Protein AF-A0A1S6GLH8-F1 (afdb_monomer)

Foldseek 3Di:
DDDDPPDPDVQWDQDPPPRDTGDNPDQADPPPRHGDDPPDPPDPPPPDDDPPPQPVQWDADPVRDIDDNPDQAGPVPRHGD

Mean predicted aligned error: 15.2 Å

Sequence (81 aa):
GQLLRMNKKPGDWNCESCKYLNFSRREMCQRCGDPRPASTYTPPGSGSGRVISVLRGDWYCTCGYHNFASRANCLKCGASK

Secondary structure (DSSP, 8-state):
---------TT-EE-TTT--EE-TT-SB-TTT-PBPPGGG---TT--S-----S-TT-EE-TTS-EE-TT-SB-TTT--B-

Organism: NCBI:txid110284

Structure (mmCIF, N/CA/C/O backbone):
data_AF-A0A1S6GLH8-F1
#
_entry.id   AF-A0A1S6GLH8-F1
#
loop_
_atom_site.group_PDB
_atom_site.id
_atom_site.type_symbol
_atom_site.label_atom_id
_atom_site.label_alt_id
_atom_site.label_comp_id
_atom_site.label_asym_id
_atom_site.label_entity_id
_atom_site.label_seq_id
_atom_site.pdbx_PDB_ins_code
_atom_site.Cartn_x
_atom_site.Cartn_y
_atom_site.Cartn_z
_atom_site.occupancy
_atom_site.B_iso_or_equiv
_atom_site.auth_seq_id
_atom_site.auth_comp_id
_atom_site.auth_asym_id
_atom_site.auth_atom_id
_atom_site.pdbx_PDB_model_num
ATOM 1 N N . GLY A 1 1 ? -2.303 20.193 33.989 1.00 41.78 1 GLY A N 1
ATOM 2 C CA . GLY A 1 1 ? -2.477 18.739 33.847 1.00 41.78 1 GLY A CA 1
ATOM 3 C C . GLY A 1 1 ? -2.217 18.338 32.414 1.00 41.78 1 GLY A C 1
ATOM 4 O O . GLY A 1 1 ? -2.728 19.009 31.534 1.00 41.78 1 GLY A O 1
ATOM 5 N N . GLN A 1 2 ? -1.383 17.323 32.192 1.00 43.97 2 GLN A N 1
ATOM 6 C CA . GLN A 1 2 ? -1.715 16.085 31.470 1.00 43.97 2 GLN A CA 1
ATOM 7 C C . GLN A 1 2 ? -0.403 15.342 31.182 1.00 43.97 2 GLN A C 1
ATOM 9 O O . GLN A 1 2 ? 0.408 15.732 30.346 1.00 43.97 2 GLN A O 1
ATOM 14 N N . LEU A 1 3 ? -0.187 14.298 31.977 1.00 50.28 3 LEU A N 1
ATOM 15 C CA . LEU A 1 3 ? 0.866 13.306 31.830 1.00 50.28 3 LEU A CA 1
ATOM 16 C C . LEU A 1 3 ? 0.627 12.458 30.570 1.00 50.28 3 LEU A C 1
ATOM 18 O O . LEU A 1 3 ? -0.508 12.313 30.121 1.00 50.28 3 LEU A O 1
ATOM 22 N N . LEU A 1 4 ? 1.707 11.810 30.117 1.00 47.41 4 LEU A N 1
ATOM 23 C CA . LEU A 1 4 ? 1.767 10.706 29.147 1.00 47.41 4 LEU A CA 1
ATOM 24 C C . LEU A 1 4 ? 1.900 11.088 27.661 1.00 47.41 4 LEU A C 1
ATOM 26 O O . LEU A 1 4 ? 1.154 10.616 26.808 1.00 47.41 4 LEU A O 1
ATOM 30 N N . ARG A 1 5 ? 2.994 11.772 27.295 1.00 52.62 5 ARG A N 1
ATOM 31 C CA . ARG A 1 5 ? 3.678 11.403 26.039 1.00 52.62 5 ARG A CA 1
ATOM 32 C C . ARG A 1 5 ? 4.371 10.056 26.262 1.00 52.62 5 ARG A C 1
ATOM 34 O O . ARG A 1 5 ? 5.577 9.994 26.468 1.00 52.62 5 ARG A O 1
ATOM 41 N N . MET A 1 6 ? 3.592 8.975 26.287 1.00 55.97 6 MET A N 1
ATOM 42 C CA . MET A 1 6 ? 4.127 7.617 26.219 1.00 55.97 6 MET A CA 1
ATOM 43 C C . MET 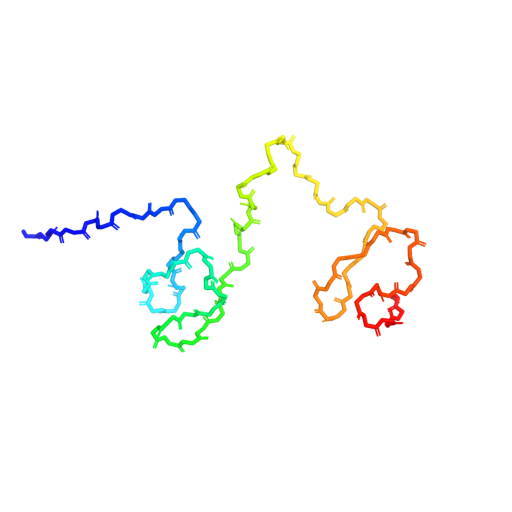A 1 6 ? 4.871 7.471 24.890 1.00 55.97 6 MET A C 1
ATOM 45 O O . MET A 1 6 ? 4.248 7.358 23.842 1.00 55.97 6 MET A O 1
ATOM 49 N N . ASN A 1 7 ? 6.200 7.576 24.961 1.00 66.94 7 ASN A N 1
ATOM 50 C CA . ASN A 1 7 ? 7.215 7.051 24.045 1.00 66.94 7 ASN A CA 1
ATOM 51 C C . ASN A 1 7 ? 6.712 6.681 22.642 1.00 66.94 7 ASN A C 1
ATOM 53 O O . ASN A 1 7 ? 6.697 5.503 22.288 1.00 66.94 7 ASN A O 1
ATOM 57 N N . LYS A 1 8 ? 6.329 7.676 21.831 1.00 68.94 8 LYS A N 1
ATOM 58 C CA . LYS A 1 8 ? 6.090 7.453 20.403 1.00 68.94 8 LYS A CA 1
ATOM 59 C C . LYS A 1 8 ? 7.393 6.928 19.802 1.00 68.94 8 LYS A C 1
ATOM 61 O O . LYS A 1 8 ? 8.375 7.671 19.740 1.00 68.94 8 LYS A O 1
ATOM 66 N N . LYS A 1 9 ? 7.426 5.657 19.401 1.00 79.12 9 LYS A N 1
ATOM 67 C CA . LYS A 1 9 ? 8.614 5.076 18.776 1.00 79.12 9 LYS A CA 1
ATOM 68 C C . LYS A 1 9 ? 8.706 5.553 17.325 1.00 79.12 9 LYS A C 1
ATOM 70 O O . LYS A 1 9 ? 7.676 5.849 16.707 1.00 79.12 9 LYS A O 1
ATOM 75 N N . PRO A 1 10 ? 9.918 5.626 16.750 1.00 76.62 10 PRO A N 1
ATOM 76 C CA . PRO A 1 10 ? 10.072 5.814 15.315 1.00 76.62 10 PRO A CA 1
ATOM 77 C C . PRO A 1 10 ? 9.200 4.810 14.547 1.00 76.62 10 PRO A C 1
ATOM 79 O O . PRO A 1 10 ? 9.244 3.609 14.806 1.00 76.62 10 PRO A O 1
ATOM 82 N N . GLY A 1 11 ? 8.370 5.319 13.638 1.00 79.25 11 GLY A N 1
ATOM 83 C CA . GLY A 1 11 ? 7.431 4.522 12.848 1.00 79.25 11 GLY A CA 1
ATOM 84 C C . GLY A 1 11 ? 6.017 4.394 13.427 1.00 79.25 11 GLY A C 1
ATOM 85 O O . GLY A 1 11 ? 5.118 4.033 12.665 1.00 79.25 11 GLY A O 1
ATOM 86 N N . ASP A 1 12 ? 5.775 4.706 14.704 1.00 87.81 12 ASP A N 1
ATOM 87 C CA . ASP A 1 12 ? 4.410 4.796 15.242 1.00 87.81 12 ASP A CA 1
ATOM 88 C C . ASP A 1 12 ? 3.665 5.964 14.583 1.00 87.81 12 ASP A C 1
ATOM 90 O O . ASP A 1 12 ? 4.237 7.026 14.305 1.00 87.81 12 ASP A O 1
ATOM 94 N N . TRP A 1 13 ? 2.372 5.791 14.327 1.00 87.38 13 TRP A N 1
ATOM 95 C CA . TRP A 1 13 ? 1.595 6.724 13.514 1.00 87.38 13 TRP A CA 1
ATOM 96 C C . TRP A 1 13 ? 0.285 7.108 14.189 1.00 87.38 13 TRP A C 1
ATOM 98 O O . TRP A 1 13 ? -0.375 6.288 14.817 1.00 87.38 13 TRP A O 1
ATOM 108 N N . ASN A 1 14 ? -0.098 8.376 14.052 1.00 90.56 14 ASN A N 1
ATOM 109 C CA . ASN A 1 14 ? -1.401 8.846 14.507 1.00 90.56 14 ASN A CA 1
ATOM 110 C C . ASN A 1 14 ? -2.397 8.681 13.364 1.00 90.56 14 ASN A C 1
ATOM 112 O O . ASN A 1 14 ? -2.109 9.096 12.244 1.00 90.56 14 ASN A O 1
ATOM 116 N N . CYS A 1 15 ? -3.558 8.101 13.646 1.00 89.88 15 CYS A N 1
ATOM 117 C CA . CYS A 1 15 ? -4.644 8.023 12.677 1.00 89.88 15 CYS A CA 1
ATOM 118 C C . CYS A 1 15 ? -5.095 9.428 12.258 1.00 89.88 15 CYS A C 1
ATOM 120 O O . CYS A 1 15 ? -5.277 10.297 13.110 1.00 89.88 15 CYS A O 1
ATOM 122 N N . GLU A 1 16 ? -5.292 9.662 10.962 1.00 88.00 16 GLU A N 1
ATOM 123 C CA . GLU A 1 16 ? -5.723 10.972 10.466 1.00 88.00 16 GLU A CA 1
ATOM 124 C C . GLU A 1 16 ? -7.162 11.298 10.861 1.00 88.00 16 GLU A C 1
ATOM 126 O O . GLU A 1 16 ? -7.422 12.443 11.239 1.00 88.00 16 GLU A O 1
ATOM 131 N N . SER A 1 17 ? -8.039 10.297 10.894 1.00 90.31 17 SER A N 1
ATOM 132 C CA . SER A 1 17 ? -9.454 10.467 11.224 1.00 90.31 17 SER A CA 1
ATOM 133 C C . SER A 1 17 ? -9.702 10.644 12.719 1.00 90.31 17 SER A C 1
ATOM 135 O O . SER A 1 17 ? -10.392 11.571 13.126 1.00 90.31 17 SER A O 1
ATOM 137 N N . CYS A 1 18 ? -9.126 9.778 13.566 1.00 91.50 18 CYS A N 1
ATOM 138 C CA . CYS A 1 18 ? -9.449 9.750 15.002 1.00 91.50 18 CYS A CA 1
ATOM 139 C C . CYS A 1 18 ? -8.291 10.140 15.936 1.00 91.50 18 CYS A C 1
ATOM 141 O O . CYS A 1 18 ? -8.441 10.084 17.157 1.00 91.50 18 CYS A O 1
ATOM 143 N N . LYS A 1 19 ? -7.122 10.495 15.382 1.00 90.62 19 LYS A N 1
ATOM 144 C CA . LYS A 1 19 ? -5.893 10.898 16.103 1.00 90.62 19 LYS A CA 1
ATOM 145 C C . LYS A 1 19 ? -5.324 9.865 17.083 1.00 90.62 19 LYS A C 1
ATOM 147 O O . LYS A 1 19 ? -4.373 10.164 17.799 1.00 90.62 19 LYS A O 1
ATOM 152 N N . TYR A 1 20 ? -5.846 8.640 17.081 1.00 92.25 20 TYR A N 1
ATOM 153 C CA . TYR A 1 20 ? -5.331 7.549 17.903 1.00 92.25 20 TYR A CA 1
ATOM 154 C C . TYR A 1 20 ? -3.909 7.160 17.477 1.00 92.25 20 TYR A C 1
ATOM 156 O O . TYR A 1 20 ? -3.649 6.993 16.283 1.00 92.25 20 TYR A O 1
ATOM 164 N N . LEU A 1 21 ? -3.005 7.001 18.447 1.00 90.56 21 LEU A N 1
ATOM 165 C CA . LEU A 1 21 ? -1.636 6.535 18.221 1.00 90.56 21 LEU A CA 1
ATOM 166 C C . LEU A 1 21 ? -1.630 5.016 18.005 1.00 90.56 21 LEU A C 1
ATOM 168 O O . LEU A 1 21 ? -2.050 4.254 18.870 1.00 90.56 21 LEU A O 1
ATOM 172 N N . ASN A 1 22 ? -1.121 4.576 16.862 1.00 88.94 22 ASN A N 1
ATOM 173 C CA . ASN A 1 22 ? -0.982 3.177 16.484 1.00 88.94 22 ASN A CA 1
ATOM 174 C C . ASN A 1 22 ? 0.495 2.786 16.421 1.00 88.94 22 ASN A C 1
ATOM 176 O O . ASN A 1 22 ? 1.346 3.580 16.015 1.00 88.94 22 ASN A O 1
ATOM 180 N N . PHE A 1 23 ? 0.785 1.529 16.762 1.00 90.31 23 PHE A N 1
ATOM 181 C CA . PHE A 1 23 ? 2.129 0.977 16.614 1.00 90.31 23 PHE A CA 1
ATOM 182 C C . PHE A 1 23 ? 2.545 0.882 15.149 1.00 90.31 23 PHE A C 1
ATOM 184 O O . PHE A 1 23 ? 1.722 0.572 14.286 1.00 90.31 23 PHE A O 1
ATOM 191 N N . SER A 1 24 ? 3.838 1.065 14.885 1.00 84.38 24 SER A N 1
ATOM 192 C CA . SER A 1 24 ? 4.425 1.026 13.542 1.00 84.38 24 SER A CA 1
ATOM 193 C C . SER A 1 24 ? 4.009 -0.191 12.710 1.00 84.38 24 SER A C 1
ATOM 195 O O . SER A 1 24 ? 3.703 -0.051 11.535 1.00 84.38 24 SER A O 1
ATOM 197 N N . ARG A 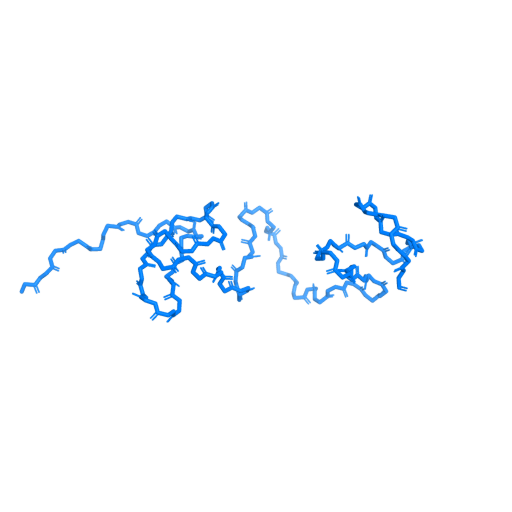1 25 ? 3.880 -1.373 13.318 1.00 82.44 25 ARG A N 1
ATOM 198 C CA . ARG A 1 25 ? 3.459 -2.610 12.632 1.00 82.44 25 ARG A CA 1
ATOM 199 C C . ARG A 1 25 ? 1.997 -2.649 12.157 1.00 82.44 25 ARG A C 1
ATOM 201 O O . ARG A 1 25 ? 1.599 -3.627 11.537 1.00 82.44 25 ARG A O 1
ATOM 208 N N . ARG A 1 26 ? 1.159 -1.678 12.533 1.00 84.25 26 ARG A N 1
ATOM 209 C CA . ARG A 1 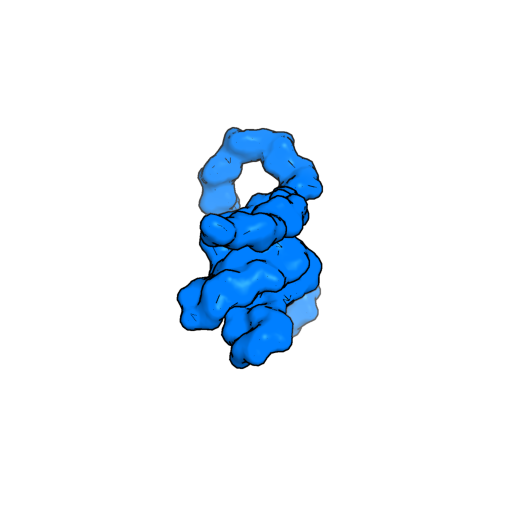26 ? -0.270 -1.654 12.179 1.00 84.25 26 ARG A CA 1
ATOM 210 C C . ARG A 1 26 ? -0.461 -0.968 10.827 1.00 84.25 26 ARG A C 1
ATOM 212 O O . ARG A 1 26 ? 0.010 0.153 10.641 1.00 84.25 26 ARG A O 1
ATOM 219 N N . GLU A 1 27 ? -1.216 -1.609 9.941 1.00 85.06 27 GLU A N 1
ATOM 220 C CA . GLU A 1 27 ? -1.655 -1.040 8.655 1.00 85.06 27 GLU A CA 1
ATOM 221 C C . GLU A 1 27 ? -3.028 -0.358 8.741 1.00 85.06 27 GLU A C 1
ATOM 223 O O . GLU A 1 27 ? -3.371 0.448 7.886 1.00 85.06 27 GLU A O 1
ATOM 228 N N . MET A 1 28 ? -3.795 -0.643 9.796 1.00 89.25 28 MET A N 1
ATOM 229 C CA . MET A 1 28 ? -5.119 -0.076 10.065 1.00 89.25 28 MET A CA 1
ATOM 230 C C . MET A 1 28 ? -5.190 0.451 11.495 1.00 89.25 28 MET A C 1
ATOM 232 O O . MET A 1 28 ? -4.520 -0.065 12.398 1.00 89.25 28 MET A O 1
ATOM 236 N N . CYS A 1 29 ? -6.004 1.482 11.714 1.00 93.62 29 CYS A N 1
ATOM 237 C CA . CYS A 1 29 ? -6.160 2.084 13.022 1.00 93.62 29 CYS A CA 1
ATOM 238 C C . CYS A 1 29 ? -6.850 1.107 13.974 1.00 93.62 29 CYS A C 1
ATOM 240 O O . CYS A 1 29 ? -7.952 0.641 13.713 1.00 93.62 29 CYS A O 1
ATOM 242 N N . GLN A 1 30 ? -6.244 0.869 15.135 1.00 94.06 30 GLN A N 1
ATOM 243 C CA . GLN A 1 30 ? -6.803 -0.002 16.167 1.00 94.06 30 GLN A CA 1
ATOM 244 C C . GLN A 1 30 ? -8.141 0.506 16.726 1.00 94.06 30 GLN A C 1
ATOM 246 O O . GLN A 1 30 ? -8.900 -0.282 17.279 1.00 94.06 30 GLN A O 1
ATOM 251 N N . ARG A 1 31 ? -8.422 1.812 16.618 1.00 93.19 31 ARG A N 1
ATOM 252 C CA . ARG A 1 31 ? -9.644 2.418 17.155 1.00 93.19 31 ARG A CA 1
ATOM 253 C C . ARG A 1 31 ? -10.778 2.499 16.132 1.00 93.19 31 ARG A C 1
ATOM 255 O O . ARG A 1 31 ? -11.897 2.160 16.488 1.00 93.19 31 ARG A O 1
ATOM 262 N N . CYS A 1 32 ? -10.520 2.985 14.918 1.00 93.00 32 CYS A N 1
ATOM 263 C CA . CYS A 1 32 ? -11.573 3.227 13.919 1.00 93.00 32 CYS A CA 1
ATOM 264 C C . CYS A 1 32 ? -11.473 2.354 12.661 1.00 93.00 32 CYS A C 1
ATOM 266 O O . CYS A 1 32 ? -12.371 2.405 11.834 1.00 93.00 32 CYS A O 1
ATOM 268 N N . GLY A 1 33 ? -10.404 1.570 12.497 1.00 91.56 33 GLY A N 1
ATOM 269 C CA . GLY A 1 33 ? -10.197 0.730 11.314 1.00 91.56 33 GLY A CA 1
ATOM 270 C C . GLY A 1 33 ? -9.630 1.455 10.092 1.00 91.56 33 GLY A C 1
ATOM 271 O O . GLY A 1 33 ? -9.222 0.784 9.149 1.00 91.56 33 GLY A O 1
ATOM 272 N N . ASP A 1 34 ? -9.528 2.788 10.115 1.00 89.56 34 ASP A N 1
ATOM 273 C CA . ASP A 1 34 ? -9.029 3.539 8.959 1.00 89.56 34 ASP A CA 1
ATOM 274 C C . ASP A 1 34 ? -7.603 3.143 8.570 1.00 89.56 34 ASP A C 1
ATOM 276 O O . ASP A 1 34 ? -6.765 2.896 9.452 1.00 89.56 34 ASP A O 1
ATOM 280 N N . PRO A 1 35 ? -7.303 3.105 7.261 1.00 85.81 35 PRO A N 1
ATOM 281 C CA . PRO A 1 35 ? -5.993 2.718 6.782 1.00 85.81 35 PRO A CA 1
ATOM 282 C C . PRO A 1 35 ? -4.930 3.705 7.254 1.00 85.81 35 PRO A C 1
ATOM 284 O O . PRO A 1 35 ? -5.157 4.904 7.442 1.00 85.81 35 PRO A O 1
ATOM 287 N N . ARG A 1 36 ? -3.724 3.181 7.434 1.00 83.25 36 ARG A N 1
ATOM 288 C CA . ARG A 1 36 ? -2.549 3.989 7.705 1.00 83.25 36 ARG A CA 1
ATOM 289 C C . ARG A 1 36 ? -2.290 4.950 6.533 1.00 83.25 36 ARG A C 1
ATOM 291 O O . ARG A 1 36 ? -2.235 4.494 5.392 1.00 83.25 36 ARG A O 1
ATOM 298 N N . PRO A 1 37 ? -2.019 6.242 6.793 1.00 78.31 37 PRO A N 1
ATOM 299 C CA . PRO A 1 37 ? -1.633 7.177 5.743 1.00 78.31 37 PRO A CA 1
ATOM 300 C C . PRO A 1 37 ? -0.322 6.749 5.075 1.00 78.31 37 PRO A C 1
ATOM 302 O O . PRO A 1 37 ? 0.674 6.487 5.756 1.00 78.31 37 PRO A O 1
ATOM 305 N N . ALA A 1 38 ? -0.289 6.743 3.742 1.00 68.00 38 ALA A N 1
ATOM 306 C CA . ALA A 1 38 ? 0.874 6.342 2.939 1.00 68.00 38 ALA A CA 1
ATOM 307 C C . ALA A 1 38 ? 2.083 7.305 3.035 1.00 68.00 38 ALA A C 1
ATOM 309 O O . ALA A 1 38 ? 3.100 7.095 2.384 1.00 68.00 38 ALA A O 1
ATOM 310 N N . SER A 1 39 ? 1.990 8.369 3.837 1.00 57.22 39 SER A N 1
ATOM 311 C CA . SER A 1 39 ? 2.825 9.566 3.686 1.00 57.22 39 SER A CA 1
ATOM 312 C C . SER A 1 39 ? 4.295 9.422 4.116 1.00 57.22 39 SER A C 1
ATOM 314 O O . SER A 1 39 ? 5.126 10.180 3.634 1.00 57.22 39 SER A O 1
ATOM 316 N N . THR A 1 40 ? 4.692 8.478 4.977 1.00 49.38 40 THR A N 1
ATOM 317 C CA . THR A 1 40 ? 6.082 8.483 5.508 1.00 49.38 40 THR A CA 1
ATOM 318 C C . THR A 1 40 ? 6.607 7.121 5.971 1.00 49.38 40 THR A C 1
ATOM 320 O O . THR A 1 40 ? 7.381 7.038 6.926 1.00 49.38 40 THR A O 1
ATOM 323 N N . TYR A 1 41 ? 6.222 6.020 5.320 1.00 46.50 41 TYR A N 1
ATOM 324 C CA . TYR A 1 41 ? 6.914 4.749 5.562 1.00 46.50 41 TYR A CA 1
ATOM 325 C C . TYR A 1 41 ? 8.225 4.708 4.775 1.00 46.50 41 TYR A C 1
ATOM 327 O O . TYR A 1 41 ? 8.315 4.106 3.713 1.00 46.50 41 TYR A O 1
ATOM 335 N N . THR A 1 42 ? 9.253 5.367 5.307 1.00 46.75 42 THR A N 1
ATOM 336 C CA . THR A 1 42 ? 10.639 4.948 5.089 1.00 46.75 42 THR A CA 1
ATOM 337 C C . THR A 1 42 ? 10.893 3.821 6.089 1.00 46.75 42 THR A C 1
ATOM 339 O O . THR A 1 42 ? 10.921 4.082 7.296 1.00 46.75 42 THR A O 1
ATOM 342 N N . PRO A 1 43 ? 11.025 2.557 5.652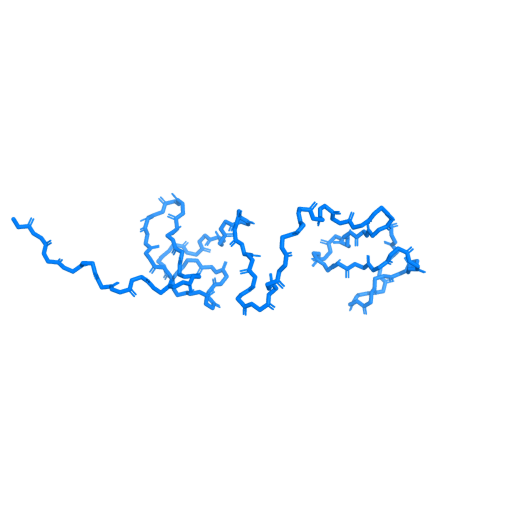 1.00 46.91 43 PRO A N 1
ATOM 343 C CA . PRO A 1 43 ? 11.428 1.478 6.540 1.00 46.91 43 PRO A CA 1
ATOM 344 C C . PRO A 1 43 ? 12.740 1.868 7.243 1.00 46.91 43 PRO A C 1
ATOM 346 O O . PRO A 1 43 ? 13.668 2.331 6.566 1.00 46.91 43 PRO A O 1
ATOM 349 N N . PRO A 1 44 ? 12.854 1.715 8.576 1.00 42.97 44 PRO A N 1
ATOM 350 C CA . PRO A 1 44 ? 14.115 1.939 9.266 1.00 42.97 44 PRO A CA 1
ATOM 351 C C . PRO A 1 44 ? 15.085 0.839 8.820 1.00 42.97 44 PRO A C 1
ATOM 353 O O . PRO A 1 44 ? 14.998 -0.301 9.263 1.00 42.97 44 PRO A O 1
ATOM 356 N N . GLY A 1 45 ? 15.937 1.183 7.855 1.00 47.69 45 GLY A N 1
ATOM 357 C CA . GLY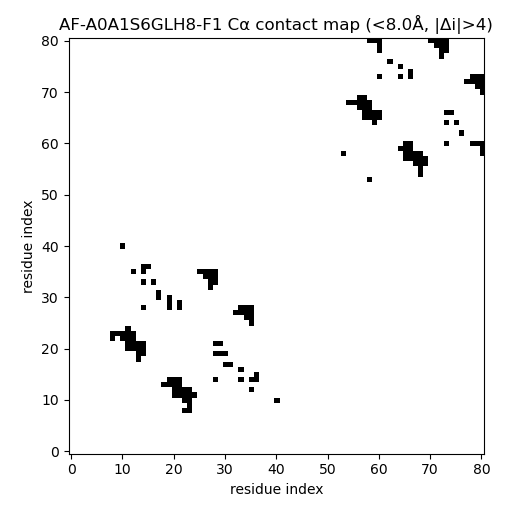 A 1 45 ? 16.839 0.264 7.159 1.00 47.69 45 GLY A CA 1
ATOM 358 C C . GLY A 1 45 ? 17.371 0.814 5.833 1.00 47.69 45 GLY A C 1
ATOM 359 O O . GLY A 1 45 ? 18.453 0.429 5.405 1.00 47.69 45 GLY A O 1
ATOM 360 N N . SER A 1 46 ? 16.686 1.777 5.210 1.00 55.03 46 SER A N 1
ATOM 361 C CA . SER A 1 46 ? 17.182 2.444 3.996 1.00 55.03 46 SER A CA 1
ATOM 362 C C . SER A 1 46 ? 17.866 3.763 4.341 1.00 55.03 46 SER A C 1
ATOM 364 O O . SER A 1 46 ? 17.408 4.851 3.998 1.00 55.03 46 SER A O 1
ATOM 366 N N . GLY A 1 47 ? 18.982 3.657 5.061 1.00 49.34 47 GLY A N 1
ATOM 367 C CA . GLY A 1 47 ? 19.956 4.735 5.136 1.00 49.34 47 GLY A CA 1
ATOM 368 C C . GLY A 1 47 ? 20.582 4.924 3.762 1.00 49.34 47 GLY A C 1
ATOM 369 O O . GLY A 1 47 ? 21.450 4.147 3.387 1.00 49.34 47 GLY A O 1
ATOM 370 N N . SER A 1 48 ? 20.101 5.908 3.006 1.00 52.81 48 SER A N 1
ATOM 371 C CA . SER A 1 48 ? 20.848 6.711 2.025 1.00 52.81 48 SER A CA 1
ATOM 372 C C . SER A 1 48 ? 19.850 7.571 1.272 1.00 52.81 48 SER A C 1
ATOM 374 O O . SER A 1 48 ? 19.016 7.070 0.520 1.00 52.81 48 SER A O 1
ATOM 376 N N . GLY A 1 49 ? 19.924 8.879 1.504 1.00 50.66 49 GLY A N 1
ATOM 377 C CA . GLY A 1 49 ? 19.093 9.855 0.832 1.00 50.66 49 GLY A CA 1
ATOM 378 C C . GLY A 1 49 ? 19.199 9.729 -0.678 1.00 50.66 49 GLY A C 1
ATOM 379 O O . GLY A 1 49 ? 20.183 10.141 -1.274 1.00 50.66 49 GLY A O 1
ATOM 380 N N . ARG A 1 50 ? 18.139 9.224 -1.293 1.00 44.09 50 ARG A N 1
ATOM 381 C CA . ARG A 1 50 ? 17.660 9.690 -2.582 1.00 44.09 50 ARG A CA 1
ATOM 382 C C . ARG A 1 50 ? 16.150 9.577 -2.524 1.00 44.09 50 ARG A C 1
ATOM 384 O O . ARG A 1 50 ? 15.609 8.515 -2.232 1.00 44.09 50 ARG A O 1
ATOM 391 N N . VAL A 1 51 ? 15.480 10.685 -2.807 1.00 50.06 51 VAL A N 1
ATOM 392 C CA . VAL A 1 51 ? 14.108 10.687 -3.306 1.00 50.06 51 VAL A CA 1
ATOM 393 C C . VAL A 1 51 ? 14.159 9.944 -4.644 1.00 50.06 51 VAL A C 1
ATOM 395 O O . VAL A 1 51 ? 14.203 10.557 -5.702 1.00 50.06 51 VAL A O 1
ATOM 398 N N . ILE A 1 52 ? 14.297 8.618 -4.615 1.00 48.41 52 ILE A N 1
ATOM 399 C CA . ILE A 1 52 ? 14.068 7.794 -5.790 1.00 48.41 52 ILE A CA 1
ATOM 400 C C . ILE A 1 52 ? 12.573 7.565 -5.770 1.00 48.41 52 ILE A C 1
ATOM 402 O O . ILE A 1 52 ? 12.066 6.571 -5.256 1.00 48.41 52 ILE A O 1
ATOM 406 N N . SER A 1 53 ? 11.862 8.549 -6.319 1.00 46.84 53 SER A N 1
ATOM 407 C CA . SER A 1 53 ? 10.781 8.236 -7.239 1.00 46.84 53 SER A CA 1
ATOM 408 C C . SER A 1 53 ? 11.187 6.965 -7.970 1.00 46.84 53 SER A C 1
ATOM 410 O O . SER A 1 53 ? 12.204 6.990 -8.663 1.00 46.84 53 SER A O 1
ATOM 412 N N . VAL A 1 54 ? 10.484 5.864 -7.675 1.00 54.69 54 VAL A N 1
ATOM 413 C CA . VAL A 1 54 ? 10.316 4.669 -8.513 1.00 54.69 54 VAL A CA 1
ATOM 414 C C . VAL A 1 54 ? 11.184 4.796 -9.758 1.00 54.69 54 VAL A C 1
ATOM 416 O O . VAL A 1 54 ? 10.858 5.623 -10.617 1.00 54.69 54 VAL A O 1
ATOM 419 N N . LEU A 1 55 ? 12.343 4.121 -9.787 1.00 66.81 55 LEU A N 1
ATOM 420 C CA . LEU A 1 55 ? 13.330 4.330 -10.850 1.00 66.81 55 LEU A CA 1
ATOM 421 C C . L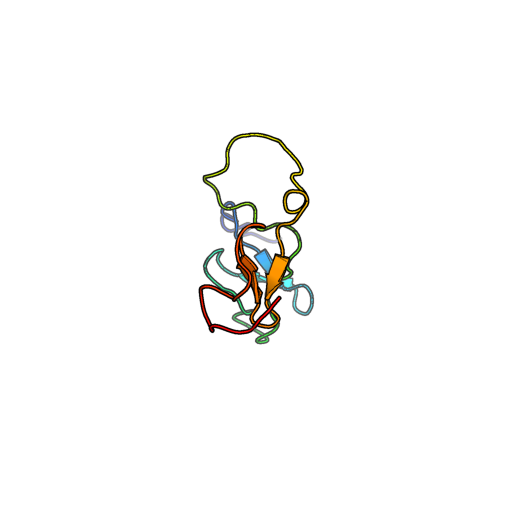EU A 1 55 ? 12.628 4.319 -12.208 1.00 66.81 55 LEU A C 1
ATOM 423 O O . LEU A 1 55 ? 11.665 3.584 -12.407 1.00 66.81 55 LEU A O 1
ATOM 427 N N . ARG A 1 56 ? 13.097 5.141 -13.152 1.00 66.12 56 ARG A N 1
ATOM 428 C CA . ARG A 1 56 ? 12.484 5.256 -14.479 1.00 66.12 56 ARG A CA 1
ATOM 429 C C . ARG A 1 56 ? 12.269 3.864 -15.089 1.00 66.12 56 ARG A C 1
ATOM 431 O O . ARG A 1 56 ? 13.229 3.200 -15.465 1.00 66.12 56 ARG A O 1
ATOM 438 N N . GLY A 1 57 ? 11.005 3.461 -15.201 1.00 76.31 57 GLY A N 1
ATOM 439 C CA . GLY A 1 57 ? 10.591 2.178 -15.770 1.00 76.31 57 GLY A CA 1
ATOM 440 C C . GLY A 1 57 ? 10.010 1.188 -14.761 1.00 76.31 57 GLY A C 1
ATOM 441 O O . GLY A 1 57 ? 9.253 0.315 -15.176 1.00 76.31 57 GLY A O 1
ATOM 442 N N . ASP A 1 58 ? 10.299 1.332 -13.469 1.00 90.19 58 ASP A N 1
ATOM 443 C CA . ASP A 1 58 ? 9.632 0.560 -12.426 1.00 90.19 58 ASP A CA 1
ATOM 444 C C . ASP A 1 58 ? 8.134 0.901 -12.394 1.00 90.19 58 ASP A C 1
ATOM 446 O O . ASP A 1 58 ? 7.723 2.026 -12.693 1.00 90.19 58 ASP A O 1
ATOM 450 N N . TRP A 1 59 ? 7.302 -0.078 -12.042 1.00 89.12 59 TRP A N 1
ATOM 451 C CA . TRP A 1 59 ? 5.849 0.066 -12.085 1.00 89.12 59 TRP A CA 1
ATOM 452 C C . TRP A 1 59 ? 5.183 -0.590 -10.878 1.00 89.12 59 TRP A C 1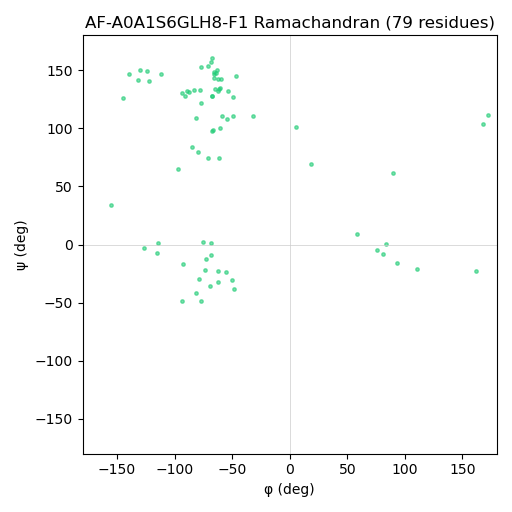
ATOM 454 O O . TRP A 1 59 ? 5.644 -1.605 -10.353 1.00 89.12 59 TRP A O 1
ATOM 464 N N . TYR A 1 60 ? 4.077 -0.003 -10.426 1.00 87.06 60 TYR A N 1
ATOM 465 C CA . TYR A 1 60 ? 3.224 -0.607 -9.409 1.00 87.06 60 TYR A CA 1
ATOM 466 C C . TYR A 1 60 ? 2.111 -1.394 -10.079 1.00 87.06 60 TYR A C 1
ATOM 468 O O . TYR A 1 60 ? 1.403 -0.879 -10.940 1.00 87.06 60 TYR A O 1
ATOM 476 N N . CYS A 1 61 ? 1.933 -2.637 -9.649 1.00 89.50 61 CYS A N 1
ATOM 477 C CA . CYS A 1 61 ? 0.740 -3.390 -9.991 1.00 89.50 61 CYS A CA 1
ATOM 478 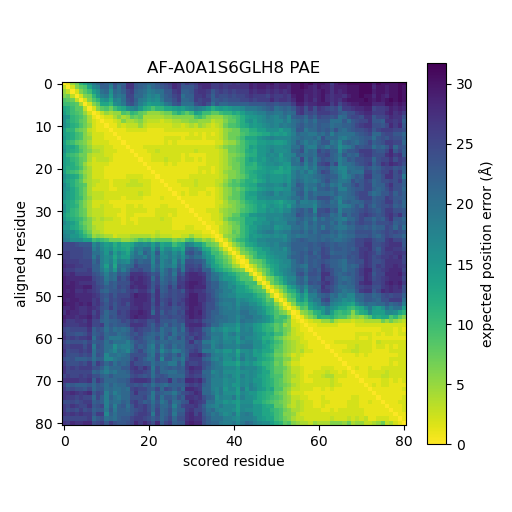C C . CYS A 1 61 ? -0.471 -2.814 -9.242 1.00 89.50 61 CYS A C 1
ATOM 480 O O . CYS A 1 61 ? -0.333 -2.296 -8.133 1.00 89.50 61 CYS A O 1
ATOM 482 N N . THR A 1 62 ? -1.673 -2.983 -9.795 1.00 85.81 62 THR A N 1
ATOM 483 C CA . THR A 1 62 ? -2.945 -2.637 -9.133 1.00 85.81 62 THR A CA 1
ATOM 484 C C . THR A 1 62 ? -3.122 -3.321 -7.774 1.00 85.81 62 THR A C 1
ATOM 486 O O . THR A 1 62 ? -3.809 -2.793 -6.908 1.00 85.81 62 THR A O 1
ATOM 489 N N . CYS A 1 63 ? -2.450 -4.453 -7.534 1.00 84.31 63 CYS A N 1
ATOM 490 C CA . CYS A 1 63 ? -2.416 -5.112 -6.225 1.00 84.31 63 CYS A CA 1
ATOM 491 C C . CYS A 1 63 ? -1.503 -4.421 -5.188 1.00 84.31 63 CYS A C 1
ATOM 493 O O . CYS A 1 63 ? -1.326 -4.941 -4.085 1.00 84.31 63 CYS A O 1
ATOM 495 N N . GLY A 1 64 ? -0.880 -3.293 -5.547 1.00 81.62 64 GLY A N 1
ATOM 496 C CA . GLY A 1 64 ? 0.011 -2.497 -4.699 1.00 81.62 64 GLY A CA 1
ATOM 497 C C . GLY A 1 64 ? 1.463 -2.980 -4.655 1.00 81.62 64 GLY A C 1
ATOM 498 O O . GLY A 1 64 ? 2.285 -2.385 -3.963 1.00 81.62 64 GLY A O 1
ATOM 499 N N . TYR A 1 65 ? 1.809 -4.052 -5.375 1.00 88.94 65 TYR A N 1
ATOM 500 C CA . TYR A 1 65 ? 3.174 -4.584 -5.398 1.00 88.94 65 TYR A CA 1
ATOM 501 C C . TYR A 1 65 ? 4.063 -3.823 -6.393 1.00 88.94 65 TYR A C 1
ATOM 503 O O . TYR A 1 65 ? 3.666 -3.602 -7.539 1.00 88.94 65 TYR A O 1
ATOM 511 N N . HIS A 1 66 ? 5.271 -3.449 -5.966 1.00 89.81 66 HIS A N 1
ATOM 512 C CA . HIS A 1 66 ? 6.291 -2.825 -6.817 1.00 89.81 66 HIS A CA 1
ATOM 513 C C . HIS A 1 66 ? 6.986 -3.871 -7.693 1.00 89.81 66 HIS A C 1
ATOM 515 O O . HIS A 1 66 ? 7.397 -4.925 -7.212 1.00 89.81 66 HIS A O 1
ATOM 521 N N . ASN A 1 67 ? 7.134 -3.577 -8.980 1.00 88.44 67 ASN A N 1
ATOM 522 C CA . ASN A 1 67 ? 7.861 -4.407 -9.928 1.00 88.44 67 ASN A CA 1
ATOM 523 C C . ASN A 1 67 ? 8.995 -3.609 -10.574 1.00 88.44 67 ASN A C 1
ATOM 525 O O . ASN A 1 67 ? 8.827 -2.445 -10.939 1.00 88.44 67 ASN A O 1
ATOM 529 N N . PHE A 1 68 ? 10.138 -4.274 -10.764 1.00 92.25 68 PHE A N 1
ATOM 530 C CA . PHE A 1 68 ? 11.255 -3.717 -11.521 1.00 92.25 68 PHE A CA 1
ATOM 531 C C . PHE A 1 68 ? 10.898 -3.537 -12.997 1.00 92.25 68 PHE A C 1
ATOM 533 O O . PHE A 1 68 ? 10.174 -4.355 -13.571 1.00 92.25 68 PHE A O 1
ATOM 540 N N . ALA A 1 69 ? 11.486 -2.518 -13.621 1.00 89.31 69 ALA A N 1
ATOM 541 C CA . ALA A 1 69 ? 11.253 -2.137 -15.014 1.00 89.31 69 ALA A CA 1
ATOM 542 C C . ALA A 1 69 ? 11.364 -3.272 -16.044 1.00 89.31 69 ALA A C 1
ATOM 544 O O . ALA A 1 69 ? 10.693 -3.248 -17.073 1.00 89.31 69 ALA A O 1
ATOM 545 N N . SER A 1 70 ? 12.204 -4.273 -15.772 1.00 91.50 70 SER A N 1
ATOM 546 C CA . SER A 1 70 ? 12.423 -5.424 -16.652 1.00 91.50 70 SER A CA 1
ATOM 547 C C . SER A 1 70 ? 11.262 -6.420 -16.675 1.00 91.50 70 SER A C 1
ATOM 549 O O . SER A 1 70 ? 11.239 -7.311 -17.523 1.00 91.50 70 SER A O 1
ATOM 551 N N . ARG A 1 71 ? 10.301 -6.314 -15.751 1.00 90.94 71 ARG A N 1
ATOM 552 C CA . ARG A 1 71 ? 9.191 -7.263 -15.662 1.00 90.94 71 ARG A CA 1
ATOM 553 C C . ARG A 1 71 ? 7.997 -6.819 -16.492 1.00 90.94 71 ARG A C 1
ATOM 555 O O . ARG A 1 71 ? 7.470 -5.729 -16.296 1.00 90.94 71 ARG A O 1
ATOM 562 N N . ALA A 1 72 ? 7.523 -7.727 -17.343 1.00 93.69 72 ALA A N 1
ATOM 563 C CA . ALA A 1 72 ? 6.251 -7.589 -18.052 1.00 93.69 72 ALA A CA 1
ATOM 564 C C . ALA A 1 72 ? 5.037 -7.940 -17.171 1.00 93.69 72 ALA A C 1
ATOM 566 O O . ALA A 1 72 ? 3.965 -7.373 -17.357 1.00 93.69 72 ALA A O 1
ATOM 567 N N . ASN A 1 73 ? 5.229 -8.843 -16.201 1.00 96.44 73 ASN A N 1
ATOM 568 C CA . ASN A 1 73 ? 4.183 -9.362 -15.322 1.00 96.44 73 ASN A CA 1
ATOM 569 C C . ASN A 1 73 ? 4.546 -9.144 -13.849 1.00 96.44 73 ASN A C 1
ATOM 571 O O . ASN A 1 73 ? 5.719 -9.171 -13.467 1.00 96.44 73 ASN A O 1
ATOM 575 N N . CYS A 1 74 ? 3.529 -8.962 -13.014 1.00 95.25 74 CYS A N 1
ATOM 576 C CA . CYS A 1 74 ? 3.659 -8.721 -11.591 1.00 95.25 74 CYS A CA 1
ATOM 577 C C . CYS A 1 74 ? 4.208 -9.969 -10.907 1.00 95.25 74 CYS A C 1
ATOM 579 O O . CYS A 1 74 ? 3.628 -11.046 -11.023 1.00 95.25 74 CYS A O 1
ATOM 581 N N . LEU A 1 75 ? 5.281 -9.826 -10.130 1.00 94.00 75 LEU A N 1
ATOM 582 C CA . LEU A 1 75 ? 5.879 -10.960 -9.424 1.00 94.00 75 LEU A CA 1
ATOM 583 C C . LEU A 1 75 ? 4.913 -11.596 -8.418 1.00 94.00 75 LEU A C 1
ATOM 585 O O . LEU A 1 75 ? 4.970 -12.798 -8.185 1.00 94.00 75 LEU A O 1
ATOM 589 N N . LYS A 1 76 ? 4.035 -10.790 -7.812 1.00 91.69 76 LYS A N 1
ATOM 590 C CA . LYS A 1 76 ? 3.125 -11.261 -6.767 1.00 91.69 76 LYS A CA 1
ATOM 591 C C . LYS A 1 76 ? 1.882 -11.958 -7.321 1.00 91.69 76 LYS A C 1
ATOM 593 O O . LYS A 1 76 ? 1.454 -12.950 -6.746 1.00 91.69 76 LYS A O 1
ATOM 598 N N . CYS A 1 77 ? 1.272 -11.426 -8.382 1.00 92.62 77 CYS A N 1
ATOM 599 C CA . CYS A 1 77 ? -0.027 -11.910 -8.873 1.00 92.62 77 CYS A CA 1
ATOM 600 C C . CYS A 1 77 ? -0.057 -12.293 -10.358 1.00 92.62 77 CYS A C 1
ATOM 602 O O . CYS A 1 77 ? -1.099 -12.719 -10.842 1.00 92.62 77 CYS A O 1
ATOM 604 N N . GLY A 1 78 ? 1.039 -12.116 -11.098 1.00 94.19 78 GLY A N 1
ATOM 605 C CA . GLY A 1 78 ? 1.123 -12.452 -12.522 1.00 94.19 78 GLY A CA 1
ATOM 606 C C . GLY A 1 78 ? 0.424 -11.476 -13.474 1.00 94.19 78 GLY A C 1
ATOM 607 O O . GLY A 1 78 ? 0.567 -11.633 -14.681 1.00 94.19 78 GLY A O 1
ATOM 608 N N . ALA A 1 79 ? -0.286 -10.461 -12.969 1.00 92.62 79 ALA A N 1
ATOM 609 C CA . ALA A 1 79 ? -0.942 -9.451 -13.804 1.00 92.62 79 ALA A CA 1
ATOM 610 C C . ALA A 1 79 ? 0.073 -8.657 -14.640 1.00 92.62 79 ALA A C 1
ATOM 612 O O . ALA A 1 79 ? 1.150 -8.334 -14.143 1.00 92.62 79 ALA A O 1
ATOM 613 N N . SER A 1 80 ? -0.263 -8.317 -15.881 1.00 92.25 80 SER A N 1
ATOM 614 C CA . SER A 1 80 ? 0.592 -7.504 -16.752 1.00 92.25 80 SER A CA 1
ATOM 615 C C . SER A 1 80 ? 0.721 -6.057 -16.261 1.00 92.25 80 SER A C 1
ATOM 617 O O . SER A 1 80 ? -0.139 -5.575 -15.516 1.00 92.25 80 SER A O 1
ATOM 619 N N . LYS A 1 81 ? 1.805 -5.390 -16.677 1.00 82.19 81 LYS A N 1
ATOM 620 C CA . LYS A 1 81 ? 2.014 -3.950 -16.459 1.00 82.19 81 LYS A CA 1
ATOM 621 C C . LYS A 1 81 ? 0.922 -3.070 -17.060 1.00 82.19 81 LYS A C 1
ATOM 623 O O . LYS A 1 81 ? 0.323 -3.486 -18.077 1.00 82.19 81 LYS A O 1
#

Solvent-accessible surface area (backbone atoms only — not comparable to full-atom values): 5616 Å² total; per-residue (Å²): 141,85,88,77,88,70,76,80,51,94,67,43,43,62,37,89,88,78,60,50,79,34,59,51,92,52,63,44,33,88,85,80,57,50,68,56,78,84,84,72,83,69,65,96,80,72,90,66,97,64,94,67,67,69,55,96,61,39,46,70,41,96,87,72,48,80,35,60,52,88,50,64,46,33,87,88,78,59,50,67,118

Radius of gyration: 17.03 Å; Cα contacts (8 Å, |Δi|>4): 87; chains: 1; bounding box: 32×31×52 Å

Nearest PDB structures (foldseek):
  7mnv-assembly1_B  TM=8.763E-01  e=4.172E-02  Homo sapiens
  7mo3-assembly2_D  TM=7.920E-01  e=5.123E-02  Rattus norvegicus
  7yui-assembly1_B  TM=7.742E-01  e=5.486E-02  Homo sapiens
  2ebq-assembly1_A  TM=8.062E-01  e=8.857E-02  Homo sapiens
  7uhy-assembly1_B-2  TM=3.358E-01  e=7.724E-02  Homo sapiens

pLDDT: mean 76.53, std 18.03, range [41.78, 96.44]

InterPro domains:
  IPR001876 Zinc finger, RanBP2-type [PF00641] (9-37)
  IPR001876 Zinc finger, RanBP2-type [PF00641] (57-81)
  IPR001876 Zinc finger, RanBP2-type [PS01358] (13-32)
  IPR001876 Zinc finger, RanBP2-type [PS50199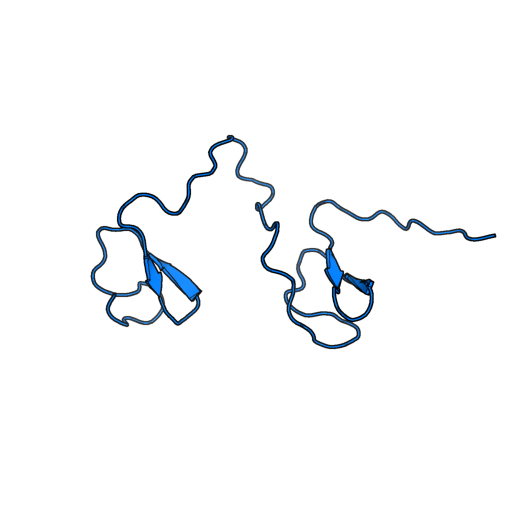] (9-38)
  IPR001876 Zinc finger, RanBP2-type [PS50199] (55-81)
  IPR001876 Zinc finger, RanBP2-type [SM00547] (11-35)
  IPR001876 Zinc finger, RanBP2-type [SM00547] (57-80)
  IPR036443 Zinc finger, RanBP2-type superfamily [SSF90209] (6-39)
  IPR036443 Zinc finger, RanBP2-type superfamily [SSF90209] (53-81)